Protein AF-X1QL13-F1 (afdb_monomer_lite)

pLDDT: mean 81.96, std 19.19, range [38.44, 97.44]

Secondary structure (DSSP, 8-state):
------S-SSS-GGG----S---SSPPBGGGEEEEEEE-SS-EEEEEEETTTTEEEEEEEHHHHHHHHHTTSSPP-EEPTTS-EE-HHHHHHHHHHHHHTTSSB-

Sequence (105 aa):
MARKGPLYPHVPKSQIKKSEHYSETKPTREDVSVNSWVERDRLGIWITDNRTDKTIIEWWDGAARQMFDDGFFKEATFTRSGELGGAPFIDSVLDYAEENGFLAK

Foldseek 3Di:
DDDPDPPDPQDPPVQQDDDPDDPPAQAALVQKDWWWADDPQKIKIFIARNVVRDTLGMDMRPRVVVCVVVPLADDFDQDPVRITHDDRRSVSVNVVCCVSVSGPD

Radius of gyration: 14.15 Å; chains: 1; bounding box: 34×46×32 Å

Organism: NCBI:txid412755

Structure (mmCIF, N/CA/C/O backbone):
data_AF-X1QL13-F1
#
_entry.id   AF-X1QL13-F1
#
loop_
_atom_site.group_PDB
_atom_site.id
_atom_site.type_symbol
_atom_site.label_atom_id
_atom_site.label_alt_id
_atom_site.label_comp_id
_atom_site.label_asym_id
_atom_site.label_entity_id
_atom_site.label_seq_id
_atom_site.pdbx_PDB_ins_code
_atom_site.Cartn_x
_atom_site.Cartn_y
_atom_site.Cartn_z
_atom_site.occupancy
_atom_site.B_iso_or_equiv
_atom_site.auth_seq_id
_atom_site.auth_comp_id
_atom_site.auth_asym_id
_atom_site.auth_atom_id
_atom_site.pdbx_PDB_model_num
ATOM 1 N N . MET A 1 1 ? -13.578 -33.489 4.091 1.00 38.44 1 MET A N 1
ATOM 2 C CA . MET A 1 1 ? -13.968 -32.089 3.806 1.00 38.44 1 MET A CA 1
ATOM 3 C C . MET A 1 1 ? -12.701 -31.248 3.826 1.00 38.44 1 MET A C 1
ATOM 5 O O . MET A 1 1 ? -11.933 -31.362 4.774 1.00 38.44 1 MET A O 1
ATOM 9 N N . ALA A 1 2 ? -12.399 -30.561 2.722 1.00 40.41 2 ALA A N 1
ATOM 10 C CA . ALA A 1 2 ? -11.087 -29.973 2.451 1.00 40.41 2 ALA A CA 1
ATOM 11 C C . ALA A 1 2 ? -10.714 -28.893 3.480 1.00 40.41 2 ALA A C 1
ATOM 13 O O . ALA A 1 2 ? -11.501 -27.987 3.754 1.00 40.41 2 ALA A O 1
ATOM 14 N N . ARG A 1 3 ? -9.505 -28.991 4.047 1.00 39.06 3 ARG A N 1
ATOM 15 C CA . ARG A 1 3 ? -8.922 -27.929 4.871 1.00 39.06 3 ARG A CA 1
ATOM 16 C C . ARG A 1 3 ? -8.689 -26.743 3.935 1.00 39.06 3 ARG A C 1
ATOM 18 O O . A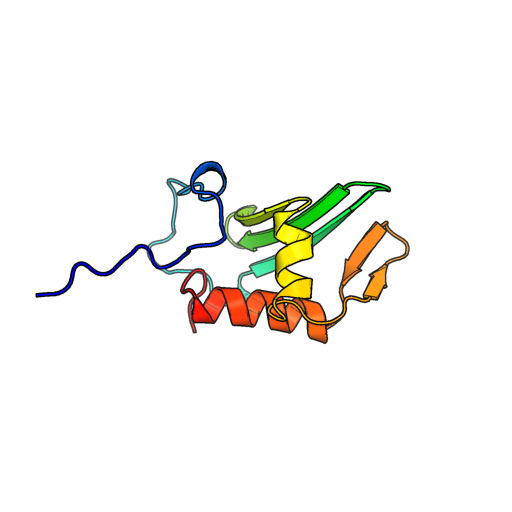RG A 1 3 ? -7.883 -26.868 3.017 1.00 39.06 3 ARG A O 1
ATOM 25 N N . LYS A 1 4 ? -9.414 -25.635 4.123 1.00 43.47 4 LYS A N 1
ATOM 26 C CA . LYS A 1 4 ? -9.118 -24.374 3.430 1.00 43.47 4 LYS A CA 1
ATOM 27 C C . LYS A 1 4 ? -7.664 -24.027 3.754 1.00 43.47 4 LYS A C 1
ATOM 29 O O . LYS A 1 4 ? -7.341 -23.772 4.913 1.00 43.47 4 LYS A O 1
ATOM 34 N N . GLY A 1 5 ? -6.786 -24.132 2.758 1.00 39.97 5 GLY A N 1
ATOM 35 C CA . GLY A 1 5 ? -5.409 -23.665 2.877 1.00 39.97 5 GLY A CA 1
ATOM 36 C C . GLY A 1 5 ? -5.392 -22.174 3.230 1.00 39.97 5 GLY A C 1
ATOM 37 O O . GLY A 1 5 ? -6.406 -21.494 3.041 1.00 39.97 5 GLY A O 1
ATOM 38 N N . PRO A 1 6 ? -4.290 -21.653 3.791 1.00 43.56 6 PRO A N 1
ATOM 39 C CA . PRO A 1 6 ? -4.192 -20.230 4.076 1.00 43.56 6 PRO A CA 1
ATOM 40 C C . PRO A 1 6 ? -4.409 -19.431 2.786 1.00 43.56 6 PRO A C 1
ATOM 42 O O . PRO A 1 6 ? -3.848 -19.757 1.745 1.00 43.56 6 PRO A O 1
ATOM 45 N N . LEU A 1 7 ? -5.223 -18.3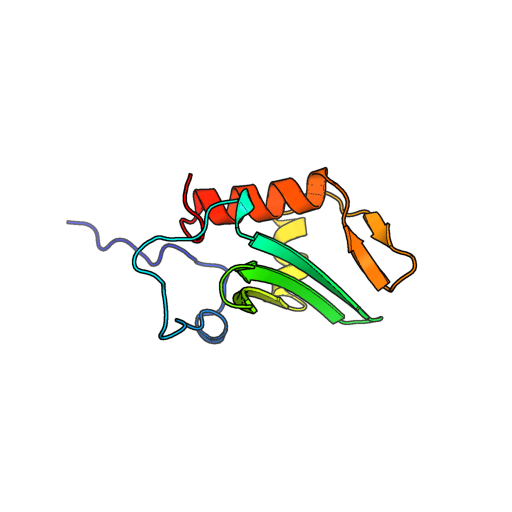83 2.894 1.00 50.31 7 LEU A N 1
ATOM 46 C CA . LEU A 1 7 ? -5.685 -17.508 1.812 1.00 50.31 7 LEU A CA 1
ATOM 47 C C . LEU A 1 7 ? -4.549 -16.670 1.168 1.00 50.31 7 LEU A C 1
ATOM 49 O O . LEU A 1 7 ? -4.817 -15.880 0.279 1.00 50.31 7 LEU A O 1
ATOM 53 N N . TYR A 1 8 ? -3.290 -16.849 1.600 1.00 53.62 8 TYR A N 1
ATOM 54 C CA . TYR A 1 8 ? -2.148 -15.985 1.270 1.00 53.62 8 TYR A CA 1
ATOM 55 C C . TYR A 1 8 ? -0.836 -16.788 1.178 1.00 53.62 8 TYR A C 1
ATOM 57 O O . TYR A 1 8 ? -0.186 -17.008 2.205 1.00 53.62 8 TYR A O 1
ATOM 65 N N . PRO A 1 9 ? -0.439 -17.278 -0.008 1.00 51.25 9 PRO A N 1
ATOM 66 C CA . PRO A 1 9 ? 0.816 -18.010 -0.175 1.00 51.25 9 PRO A CA 1
ATOM 67 C C . PRO A 1 9 ? 2.069 -17.112 -0.259 1.00 51.25 9 PRO A C 1
ATOM 69 O O . PRO A 1 9 ? 3.164 -17.614 -0.022 1.00 51.25 9 PRO A O 1
ATOM 72 N N . HIS A 1 10 ? 1.932 -15.814 -0.553 1.00 52.16 10 HIS A N 1
ATOM 73 C CA . HIS A 1 10 ? 3.050 -14.904 -0.872 1.00 52.16 10 HIS A CA 1
ATOM 74 C C . HIS A 1 10 ? 3.370 -13.849 0.195 1.00 52.16 10 HIS A C 1
ATOM 76 O O . HIS A 1 10 ? 4.463 -13.294 0.184 1.00 52.16 10 HIS A O 1
ATOM 82 N N . VAL A 1 11 ? 2.472 -13.588 1.151 1.00 52.66 11 VAL A N 1
ATOM 83 C CA . VAL A 1 11 ? 2.744 -12.640 2.246 1.00 52.66 11 VAL A CA 1
ATOM 84 C C . VAL A 1 11 ? 3.340 -13.398 3.438 1.00 52.66 11 VAL A C 1
ATOM 86 O O . VAL A 1 11 ? 2.654 -14.248 4.022 1.00 52.66 11 VAL A O 1
ATOM 89 N N . PRO A 1 12 ? 4.595 -13.121 3.847 1.00 53.97 12 PRO A N 1
ATOM 90 C CA . PRO A 1 12 ? 5.177 -13.742 5.027 1.00 53.97 12 PRO A CA 1
ATOM 91 C C . PRO A 1 12 ? 4.299 -13.471 6.250 1.00 53.97 12 PRO A C 1
ATOM 93 O O . PRO A 1 12 ? 3.954 -12.328 6.546 1.00 53.97 12 PRO A O 1
ATOM 96 N N . LYS A 1 13 ? 3.960 -14.520 7.009 1.00 48.78 13 LYS A N 1
ATOM 97 C CA . LYS A 1 13 ? 3.100 -14.416 8.206 1.00 48.78 13 LYS A CA 1
ATOM 98 C C . LYS A 1 13 ? 3.608 -13.406 9.243 1.00 48.78 13 LYS A C 1
ATOM 100 O O . LYS A 1 13 ? 2.815 -12.910 10.032 1.00 48.78 13 LYS A O 1
ATOM 105 N N . SER A 1 14 ? 4.908 -13.106 9.240 1.00 47.84 14 SER A N 1
ATOM 106 C CA . SER A 1 14 ? 5.540 -12.093 10.092 1.00 47.84 14 SER A CA 1
ATOM 107 C C . SER A 1 14 ? 5.102 -10.657 9.782 1.00 47.84 14 SER A C 1
ATOM 109 O O . SER A 1 14 ? 5.245 -9.799 10.648 1.00 47.84 14 SER A O 1
ATOM 111 N N . GLN A 1 15 ? 4.569 -10.393 8.584 1.00 48.16 15 GLN A N 1
ATOM 112 C CA . GLN A 1 15 ? 4.103 -9.066 8.164 1.00 48.16 15 GLN A CA 1
ATOM 113 C C . GLN A 1 15 ? 2.608 -8.839 8.416 1.00 48.16 15 GLN A C 1
ATOM 115 O O . GLN A 1 15 ? 2.134 -7.710 8.364 1.00 48.16 15 GLN A O 1
ATOM 120 N N . ILE A 1 16 ? 1.853 -9.886 8.754 1.00 55.25 16 ILE A N 1
ATOM 121 C CA . ILE A 1 16 ? 0.429 -9.767 9.080 1.00 55.25 16 ILE A CA 1
ATOM 122 C C . ILE A 1 16 ? 0.306 -9.418 10.569 1.00 55.25 16 ILE A C 1
ATOM 124 O O . ILE A 1 16 ? 0.108 -10.291 11.417 1.00 55.25 16 ILE A O 1
ATOM 128 N N . LYS A 1 17 ? 0.440 -8.133 10.912 1.00 47.84 17 LYS A N 1
ATOM 129 C CA . LYS A 1 17 ? 0.138 -7.655 12.268 1.00 47.84 17 LYS A CA 1
ATOM 130 C C . LYS A 1 17 ? -1.374 -7.489 12.423 1.00 47.84 17 LYS A C 1
ATOM 132 O O . LYS A 1 17 ? -1.966 -6.576 11.862 1.00 47.84 17 LYS A O 1
ATOM 137 N N . LYS A 1 18 ? -2.013 -8.353 13.219 1.00 42.97 18 LYS A N 1
ATOM 138 C CA . LYS A 1 18 ? -3.371 -8.082 13.717 1.00 42.97 18 LYS A CA 1
ATOM 139 C C . LYS A 1 18 ? -3.293 -6.906 14.693 1.00 42.97 18 LYS A C 1
ATOM 141 O O . LYS A 1 18 ? -2.748 -7.065 15.780 1.00 42.97 18 LYS A O 1
ATOM 146 N N . SER A 1 19 ? -3.802 -5.738 14.315 1.00 47.38 19 SER A N 1
ATOM 147 C CA . SER A 1 19 ? -3.933 -4.602 15.228 1.00 47.38 19 SER A CA 1
ATOM 148 C C . SER A 1 19 ? -5.106 -4.836 16.197 1.00 47.38 19 SER A C 1
ATOM 150 O O . SER A 1 19 ? -6.217 -5.157 15.785 1.00 47.38 19 SER A O 1
ATOM 152 N N . GLU A 1 20 ? -4.861 -4.697 17.504 1.00 43.47 20 GLU A N 1
ATOM 153 C CA . GLU A 1 20 ? -5.810 -5.008 18.599 1.00 43.47 20 GLU A CA 1
ATOM 154 C C . GLU A 1 20 ? -6.962 -3.996 18.780 1.00 43.47 20 GLU A C 1
ATOM 156 O O . GLU A 1 20 ? -7.710 -4.066 19.748 1.00 43.47 20 GLU A O 1
ATOM 161 N N . HIS A 1 21 ? -7.161 -3.069 17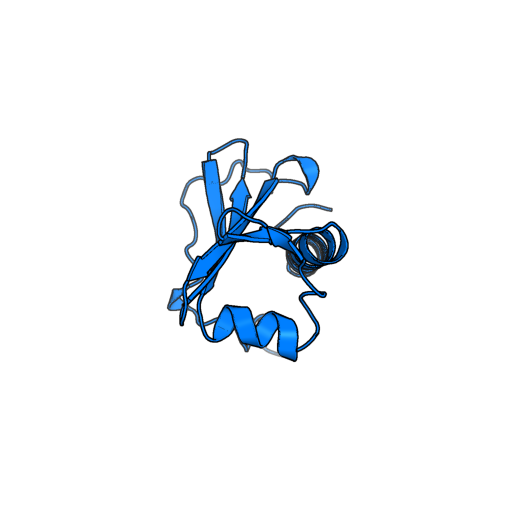.842 1.00 45.47 21 HIS A N 1
ATOM 162 C CA . HIS A 1 21 ? -8.273 -2.116 17.888 1.00 45.47 21 HIS A CA 1
ATOM 163 C C . HIS A 1 21 ? -8.848 -1.923 16.487 1.00 45.47 21 HIS A C 1
ATOM 165 O O . HIS A 1 21 ? -8.637 -0.890 15.856 1.00 45.47 21 HIS A O 1
ATOM 171 N N . TYR A 1 22 ? -9.542 -2.943 15.994 1.00 48.72 22 TYR A N 1
ATOM 172 C CA . TYR A 1 22 ? -10.497 -2.766 14.910 1.00 48.72 22 TYR A CA 1
ATOM 173 C C . TYR A 1 22 ? -11.727 -2.068 15.505 1.00 48.72 22 TYR A C 1
ATOM 175 O O . TYR A 1 22 ? -12.306 -2.578 16.465 1.00 48.72 22 TYR A O 1
ATOM 183 N N . SER A 1 23 ? -12.158 -0.931 14.950 1.00 52.66 23 SER A N 1
ATOM 184 C CA . SER A 1 23 ? -13.591 -0.628 15.002 1.00 52.66 23 SER A CA 1
ATOM 185 C C . SER A 1 23 ? -14.322 -1.855 14.449 1.00 52.66 23 SER A C 1
ATOM 187 O O . SER A 1 23 ? -13.832 -2.460 13.495 1.00 52.66 23 SER A O 1
ATOM 189 N N . GLU A 1 24 ? -15.456 -2.255 15.028 1.00 59.53 24 GLU A N 1
ATOM 190 C CA . GLU A 1 24 ? -16.170 -3.483 14.619 1.00 59.53 24 GLU A CA 1
ATOM 191 C C . GLU A 1 24 ? -16.466 -3.540 13.104 1.00 59.53 24 GLU A C 1
ATOM 193 O O . GLU A 1 24 ? -16.631 -4.617 12.532 1.00 59.53 24 GLU A O 1
ATOM 198 N N . THR A 1 25 ? -16.456 -2.386 12.435 1.00 76.06 25 THR A N 1
ATOM 199 C CA . THR A 1 25 ? -16.529 -2.221 10.986 1.00 76.06 25 THR A CA 1
ATOM 200 C C . THR A 1 25 ? -15.154 -2.039 10.334 1.00 76.06 25 THR A C 1
ATOM 202 O O . THR A 1 25 ? -14.382 -1.136 10.681 1.00 76.06 25 THR A O 1
ATOM 205 N N . LYS A 1 26 ? -14.868 -2.881 9.330 1.00 85.38 26 LYS A N 1
ATOM 206 C CA . LYS A 1 26 ? -13.716 -2.717 8.429 1.00 85.38 26 LYS A CA 1
ATOM 207 C C . LYS A 1 26 ? -13.781 -1.350 7.730 1.00 85.38 26 LYS A C 1
ATOM 209 O O . LYS A 1 26 ? -14.884 -0.955 7.352 1.00 85.38 26 LYS A O 1
ATOM 214 N N . PRO A 1 27 ? -12.648 -0.646 7.559 1.00 92.00 27 PRO A N 1
ATOM 215 C CA . PRO A 1 27 ? -12.624 0.594 6.790 1.00 92.00 27 PRO A CA 1
ATOM 216 C C . PRO A 1 27 ? -13.011 0.330 5.334 1.00 92.00 27 PRO A C 1
ATOM 218 O O . PRO A 1 27 ? -12.693 -0.726 4.779 1.00 92.00 27 PRO A O 1
ATOM 221 N N . THR A 1 28 ? -13.704 1.286 4.728 1.00 94.19 28 THR A N 1
ATOM 222 C CA . THR A 1 28 ? -13.979 1.311 3.288 1.00 94.19 28 THR A CA 1
ATOM 223 C C . THR A 1 28 ? -12.813 1.954 2.536 1.00 94.19 28 THR A C 1
ATOM 225 O O . THR A 1 28 ? -11.892 2.503 3.143 1.00 94.19 28 THR A O 1
ATOM 228 N N . ARG A 1 29 ? -12.858 1.926 1.202 1.00 94.88 29 ARG A N 1
ATOM 229 C CA . ARG A 1 29 ? -11.895 2.622 0.335 1.00 94.88 29 ARG A CA 1
ATOM 230 C C . ARG A 1 29 ? -11.754 4.116 0.652 1.00 94.88 29 ARG A C 1
ATOM 232 O O . ARG A 1 29 ? -10.667 4.667 0.524 1.00 94.88 29 ARG A O 1
ATOM 239 N N . GLU A 1 30 ? -12.843 4.760 1.060 1.00 94.38 30 GLU A N 1
ATOM 240 C CA . GLU A 1 30 ? -12.880 6.195 1.368 1.00 94.38 30 GLU A CA 1
ATOM 241 C C . GLU A 1 30 ? -12.263 6.515 2.739 1.00 94.38 30 GLU A C 1
ATOM 243 O O . GLU A 1 30 ? -11.805 7.631 2.980 1.00 94.38 30 GLU A O 1
ATOM 248 N N . ASP A 1 31 ? -12.198 5.519 3.626 1.00 94.25 31 ASP A N 1
ATOM 249 C CA . ASP A 1 31 ? -11.647 5.655 4.974 1.00 94.25 31 ASP A CA 1
ATOM 250 C C . ASP A 1 31 ? -10.123 5.478 5.019 1.00 94.25 31 ASP A C 1
ATOM 252 O O . ASP A 1 31 ? -9.537 5.538 6.101 1.00 94.25 31 ASP A O 1
ATOM 256 N N . VAL A 1 32 ? -9.462 5.218 3.886 1.00 96.25 32 VAL A N 1
ATOM 257 C CA . VAL A 1 32 ? -8.045 4.835 3.863 1.00 96.25 32 VAL A CA 1
ATOM 258 C C . VAL A 1 32 ? -7.197 5.661 2.910 1.00 96.25 32 VAL A C 1
ATOM 260 O O . VAL A 1 32 ? -7.687 6.283 1.973 1.00 96.25 32 VAL A O 1
ATOM 263 N N . SER A 1 33 ? -5.888 5.631 3.146 1.00 96.50 33 SER A N 1
ATOM 264 C CA . SER A 1 33 ? -4.884 6.220 2.263 1.00 96.50 33 SER A CA 1
ATOM 265 C C . SER A 1 33 ? -3.829 5.187 1.885 1.00 96.50 33 SER A C 1
ATOM 267 O O . SER A 1 33 ? -3.298 4.489 2.754 1.00 96.50 33 SER A O 1
ATOM 269 N N . VAL A 1 34 ? -3.493 5.116 0.595 1.00 96.38 34 VAL A N 1
ATOM 270 C CA . VAL A 1 34 ? -2.324 4.372 0.107 1.00 96.38 34 VAL A CA 1
ATOM 271 C C . VAL A 1 34 ? -1.104 5.271 0.231 1.00 96.38 34 VAL A C 1
ATOM 273 O O . VAL A 1 34 ? -1.068 6.361 -0.332 1.00 96.38 34 VAL A O 1
ATOM 276 N N . ASN A 1 35 ? -0.103 4.793 0.953 1.00 95.81 35 ASN A N 1
ATOM 277 C CA . ASN A 1 35 ? 1.161 5.476 1.160 1.00 95.81 35 ASN A CA 1
ATOM 278 C C . ASN A 1 35 ? 2.296 4.612 0.629 1.00 95.81 35 ASN A C 1
ATOM 280 O O . ASN A 1 35 ? 2.188 3.385 0.531 1.00 95.81 35 ASN A O 1
ATOM 284 N N . SER A 1 36 ? 3.402 5.255 0.291 1.00 95.06 36 SER A N 1
ATOM 285 C CA . SER A 1 36 ? 4.576 4.554 -0.189 1.00 95.06 36 SER A CA 1
ATOM 286 C C . SER A 1 36 ? 5.841 5.330 0.123 1.00 95.06 36 SER A C 1
ATOM 288 O O . SER A 1 36 ? 5.814 6.521 0.422 1.00 95.06 36 SER A O 1
ATOM 290 N N . TRP A 1 37 ? 6.964 4.634 0.049 1.00 92.50 37 TRP A N 1
ATOM 291 C CA . TRP A 1 37 ? 8.274 5.219 0.248 1.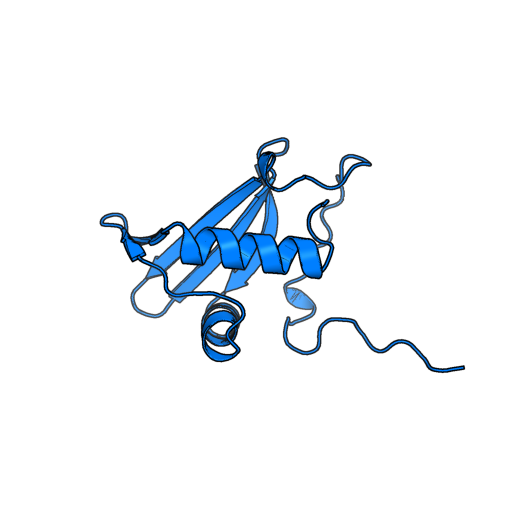00 92.50 37 TRP A CA 1
ATOM 292 C C . TRP A 1 37 ? 9.300 4.483 -0.591 1.00 92.50 37 TRP A C 1
ATOM 294 O O . TRP A 1 37 ? 9.338 3.248 -0.591 1.00 92.50 37 TRP A O 1
ATOM 304 N N . VAL A 1 38 ? 10.127 5.239 -1.306 1.00 91.75 38 VAL A N 1
ATOM 305 C CA . VAL A 1 38 ? 11.172 4.678 -2.152 1.00 91.75 38 VAL A CA 1
ATOM 306 C C . VAL A 1 38 ? 12.523 5.262 -1.781 1.00 91.75 38 VAL A C 1
ATOM 308 O O . VAL A 1 38 ? 12.754 6.466 -1.861 1.00 91.75 38 VAL A O 1
ATOM 311 N N . GLU A 1 39 ? 13.448 4.365 -1.469 1.00 87.44 39 GLU A N 1
ATOM 312 C CA . GLU A 1 39 ? 14.876 4.646 -1.417 1.00 87.44 39 GLU A CA 1
ATOM 313 C C . GLU A 1 39 ? 15.609 3.788 -2.450 1.00 87.44 39 GLU A C 1
ATOM 315 O O . GLU A 1 39 ? 15.030 2.921 -3.103 1.00 87.44 39 GLU A O 1
ATOM 320 N N . ARG A 1 40 ? 16.911 4.038 -2.626 1.00 82.88 40 ARG A N 1
ATOM 321 C CA . ARG A 1 40 ? 17.721 3.465 -3.714 1.00 82.88 40 ARG A CA 1
ATOM 322 C C . ARG A 1 40 ? 17.570 1.946 -3.871 1.00 82.88 40 ARG A C 1
ATOM 324 O O . ARG A 1 40 ? 17.586 1.442 -4.989 1.00 82.88 40 ARG A O 1
ATOM 331 N N . ASP A 1 41 ? 17.457 1.225 -2.765 1.00 86.94 41 ASP A N 1
ATOM 332 C CA . ASP A 1 41 ? 17.330 -0.230 -2.692 1.00 86.94 41 ASP A CA 1
ATOM 333 C C . ASP A 1 41 ? 16.057 -0.691 -1.968 1.00 86.94 41 ASP A C 1
ATOM 335 O O . ASP A 1 41 ? 15.734 -1.885 -1.997 1.00 86.94 41 ASP A O 1
ATOM 339 N N . ARG A 1 42 ? 15.283 0.237 -1.398 1.00 88.25 42 ARG A N 1
ATOM 340 C CA . ARG A 1 42 ? 14.126 -0.076 -0.557 1.00 88.25 42 ARG A CA 1
ATOM 341 C C . ARG A 1 42 ? 12.827 0.443 -1.137 1.00 88.25 42 ARG A C 1
ATOM 343 O O . ARG A 1 42 ? 12.776 1.505 -1.750 1.00 88.25 42 ARG A O 1
ATOM 350 N N . LEU A 1 43 ? 11.771 -0.326 -0.916 1.00 92.94 43 LEU A N 1
ATOM 351 C CA . LEU A 1 43 ? 10.430 0.011 -1.374 1.00 92.94 43 LEU A CA 1
ATOM 352 C C . LEU A 1 43 ? 9.428 -0.358 -0.287 1.00 92.94 43 LEU A C 1
ATOM 354 O O . LEU A 1 43 ? 9.345 -1.520 0.092 1.00 92.94 43 LEU A O 1
ATOM 358 N N . GLY A 1 44 ? 8.670 0.614 0.200 1.00 94.25 44 GLY A N 1
ATOM 359 C CA . GLY A 1 44 ? 7.553 0.405 1.113 1.00 94.25 44 GLY A CA 1
ATOM 360 C C . GLY A 1 44 ? 6.249 0.842 0.464 1.00 94.25 44 GLY A C 1
ATOM 361 O O . GLY A 1 44 ? 6.205 1.892 -0.174 1.00 94.25 44 GLY A O 1
ATOM 362 N N . ILE A 1 45 ? 5.196 0.047 0.625 1.00 96.00 45 ILE A N 1
ATOM 363 C CA . ILE A 1 45 ? 3.819 0.389 0.247 1.00 96.00 45 ILE A CA 1
ATOM 364 C C . ILE A 1 45 ? 2.918 -0.055 1.389 1.00 96.00 45 ILE A C 1
ATOM 366 O O . ILE A 1 45 ? 3.042 -1.184 1.855 1.00 96.00 45 ILE A O 1
ATOM 370 N N . TRP A 1 46 ? 2.012 0.795 1.852 1.00 96.69 46 TRP A N 1
ATOM 371 C CA . TRP A 1 46 ? 1.083 0.432 2.918 1.00 96.69 46 TRP A CA 1
ATOM 372 C C . TRP A 1 46 ? -0.234 1.188 2.819 1.00 96.69 46 TRP A C 1
ATOM 374 O O . TRP A 1 46 ? -0.333 2.229 2.172 1.00 96.69 46 TRP A O 1
ATOM 384 N N . ILE A 1 47 ? -1.254 0.646 3.479 1.00 95.94 47 ILE A N 1
ATOM 385 C CA . ILE A 1 47 ? -2.574 1.265 3.596 1.00 95.94 47 ILE A CA 1
ATOM 386 C C . ILE A 1 47 ? -2.778 1.700 5.042 1.00 95.94 47 ILE A C 1
ATOM 388 O O . ILE A 1 47 ? -2.628 0.887 5.958 1.00 95.94 47 ILE A O 1
ATOM 392 N N . THR A 1 48 ? -3.152 2.959 5.236 1.00 95.62 48 THR A N 1
ATOM 393 C CA . THR A 1 48 ? -3.461 3.544 6.546 1.00 95.62 48 THR A CA 1
ATOM 394 C C . THR A 1 48 ? -4.962 3.772 6.673 1.00 95.62 48 THR A C 1
ATOM 396 O O . THR A 1 48 ? -5.560 4.347 5.769 1.00 95.62 48 THR A O 1
ATOM 399 N N . ASP A 1 49 ? -5.567 3.349 7.785 1.00 94.19 49 ASP A N 1
ATOM 400 C CA . ASP A 1 49 ? -6.926 3.745 8.172 1.00 94.19 49 ASP A CA 1
ATOM 401 C C . ASP A 1 49 ? -6.905 5.188 8.688 1.00 94.19 49 ASP A C 1
ATOM 403 O O . ASP A 1 49 ? -6.364 5.448 9.762 1.00 94.19 49 ASP A O 1
ATOM 407 N N . ASN A 1 50 ? -7.514 6.116 7.952 1.00 93.31 50 ASN A N 1
ATOM 408 C CA . ASN A 1 50 ? -7.541 7.545 8.277 1.00 93.31 50 ASN A CA 1
ATOM 409 C C . ASN A 1 50 ? -8.369 7.847 9.537 1.00 93.31 50 ASN A C 1
ATOM 411 O O . ASN A 1 50 ? -8.265 8.929 10.107 1.00 93.31 50 ASN A O 1
ATOM 415 N N . ARG A 1 51 ? -9.207 6.905 9.990 1.00 91.75 51 ARG A N 1
ATOM 416 C CA . ARG A 1 51 ? -10.015 7.054 11.210 1.00 91.75 51 ARG A CA 1
ATOM 417 C C . ARG A 1 51 ? -9.204 6.762 12.468 1.00 91.75 51 ARG A C 1
ATOM 419 O O . ARG A 1 51 ? -9.574 7.208 13.551 1.00 91.75 51 ARG A O 1
ATOM 426 N N . THR A 1 52 ? -8.147 5.956 12.344 1.00 88.94 52 THR A N 1
ATOM 427 C CA . THR A 1 52 ? -7.348 5.493 13.491 1.00 88.94 52 THR A CA 1
ATOM 428 C C . THR A 1 52 ? -5.851 5.762 13.364 1.00 88.94 52 THR A C 1
ATOM 430 O O . THR A 1 52 ? -5.117 5.464 14.305 1.00 88.94 52 THR A O 1
ATOM 433 N N . ASP A 1 53 ? -5.403 6.296 12.225 1.00 90.69 53 ASP A N 1
ATOM 434 C CA . ASP A 1 53 ? -4.000 6.482 11.836 1.00 90.69 53 ASP A CA 1
ATOM 435 C C . ASP A 1 53 ? -3.162 5.193 11.906 1.00 90.69 53 ASP A C 1
ATOM 437 O O . ASP A 1 53 ? -1.947 5.214 12.111 1.00 90.69 53 ASP A O 1
ATOM 441 N N . LYS A 1 54 ? -3.806 4.029 11.751 1.00 89.38 54 LYS A N 1
ATOM 442 C CA . LYS A 1 54 ? -3.141 2.723 11.835 1.00 89.38 54 LYS A CA 1
ATOM 443 C C . LYS A 1 54 ? -2.937 2.102 10.470 1.00 89.38 54 LYS A C 1
ATOM 445 O O . LYS A 1 54 ? -3.846 2.061 9.646 1.00 89.38 54 LYS A O 1
ATOM 450 N N . THR A 1 55 ? -1.765 1.508 10.286 1.00 92.50 55 THR A N 1
ATOM 451 C CA . THR A 1 55 ? -1.481 0.658 9.133 1.00 92.50 55 THR A CA 1
ATOM 452 C C . THR A 1 55 ? -2.333 -0.609 9.181 1.00 92.50 55 THR A C 1
ATOM 454 O O . THR A 1 55 ? -2.300 -1.358 10.160 1.00 92.50 55 THR A O 1
ATOM 457 N N . ILE A 1 56 ? -3.089 -0.850 8.112 1.00 90.44 56 ILE A N 1
ATOM 458 C CA . ILE A 1 56 ? -3.930 -2.038 7.924 1.00 90.44 56 ILE A CA 1
ATOM 459 C C . ILE A 1 56 ? -3.094 -3.181 7.348 1.00 90.44 56 ILE A C 1
ATOM 461 O O . ILE A 1 56 ? -3.174 -4.319 7.810 1.00 90.44 56 ILE A O 1
ATOM 465 N N . ILE A 1 57 ? -2.304 -2.868 6.322 1.00 91.94 57 ILE A N 1
ATOM 466 C CA . ILE A 1 57 ? -1.438 -3.802 5.608 1.00 91.94 57 ILE A CA 1
ATOM 467 C C . ILE A 1 57 ? -0.256 -3.046 5.007 1.00 91.94 57 ILE A C 1
ATOM 469 O O . ILE A 1 57 ? -0.392 -1.888 4.612 1.00 91.94 57 ILE A O 1
ATOM 473 N N . GLU A 1 58 ? 0.896 -3.706 4.948 1.00 94.88 58 GLU A N 1
ATOM 474 C CA . GLU A 1 58 ? 2.132 -3.165 4.396 1.00 94.88 58 GLU A CA 1
ATOM 475 C C . GLU A 1 58 ? 2.914 -4.235 3.629 1.00 94.88 58 GLU A C 1
ATOM 477 O O . GLU A 1 58 ? 2.923 -5.412 3.997 1.00 94.88 58 GLU A O 1
ATOM 482 N N . TRP A 1 59 ? 3.604 -3.799 2.581 1.00 95.38 59 TRP A N 1
ATOM 483 C CA . TRP A 1 59 ? 4.530 -4.582 1.779 1.00 95.38 59 TRP A CA 1
ATOM 484 C C . TRP A 1 59 ? 5.860 -3.852 1.719 1.00 95.38 59 TRP A C 1
ATOM 486 O O . TRP A 1 59 ? 5.917 -2.655 1.434 1.00 95.38 59 TRP A O 1
ATOM 496 N N . TRP A 1 60 ? 6.934 -4.600 1.949 1.00 93.06 60 TRP A N 1
ATOM 497 C CA . TRP A 1 60 ? 8.289 -4.069 1.938 1.00 93.06 60 TRP A CA 1
ATOM 498 C C . TRP A 1 60 ? 9.177 -4.844 0.971 1.00 93.06 60 TRP A C 1
ATOM 500 O O . TRP A 1 60 ? 9.047 -6.057 0.797 1.00 93.06 60 TRP A O 1
ATOM 510 N N . ASP A 1 61 ? 10.103 -4.119 0.364 1.00 93.12 61 ASP A N 1
ATOM 511 C CA . ASP A 1 61 ? 11.232 -4.580 -0.423 1.00 93.12 61 ASP A CA 1
ATOM 512 C C . ASP A 1 61 ? 10.858 -5.640 -1.468 1.00 93.12 61 ASP A C 1
ATOM 514 O O . ASP A 1 61 ? 10.296 -5.306 -2.512 1.00 93.12 61 ASP A O 1
ATOM 518 N N . GLY A 1 62 ? 11.207 -6.906 -1.236 1.00 92.44 62 GLY A N 1
ATOM 519 C CA . GLY A 1 62 ? 10.919 -7.998 -2.168 1.00 92.44 62 GLY A CA 1
ATOM 520 C C . GLY A 1 62 ? 9.422 -8.261 -2.327 1.00 92.44 62 GLY A C 1
ATOM 521 O O . GLY A 1 62 ? 8.963 -8.457 -3.447 1.00 92.44 62 GLY A O 1
ATOM 522 N N . ALA A 1 63 ? 8.653 -8.187 -1.236 1.00 92.25 63 ALA A N 1
ATOM 523 C CA . ALA A 1 63 ? 7.208 -8.395 -1.283 1.00 92.25 63 ALA A CA 1
ATOM 524 C C . ALA A 1 63 ? 6.520 -7.275 -2.069 1.00 92.25 63 ALA A C 1
ATOM 526 O O . ALA A 1 63 ? 5.645 -7.548 -2.880 1.00 92.25 63 ALA A O 1
ATOM 527 N N . ALA A 1 64 ? 6.953 -6.023 -1.881 1.00 92.62 64 ALA A N 1
ATOM 528 C CA . ALA A 1 64 ? 6.412 -4.895 -2.632 1.00 92.62 64 ALA A CA 1
ATOM 529 C C . ALA A 1 64 ? 6.697 -5.026 -4.136 1.00 92.62 64 ALA A C 1
ATOM 531 O O . ALA A 1 64 ? 5.794 -4.825 -4.939 1.00 92.62 64 ALA A O 1
ATOM 532 N N . ARG A 1 65 ? 7.921 -5.422 -4.518 1.00 92.38 65 ARG A N 1
ATOM 533 C CA . ARG A 1 65 ? 8.286 -5.672 -5.926 1.00 92.38 65 ARG A CA 1
ATOM 534 C C . ARG A 1 65 ? 7.469 -6.810 -6.535 1.00 92.38 65 ARG A C 1
ATOM 536 O O . ARG A 1 65 ? 6.929 -6.649 -7.622 1.00 92.38 65 ARG A O 1
ATOM 543 N N . GLN A 1 66 ? 7.299 -7.900 -5.790 1.00 93.25 66 GLN A N 1
ATOM 544 C CA . GLN A 1 66 ? 6.518 -9.047 -6.240 1.00 93.25 66 GLN A CA 1
ATOM 545 C C . GLN A 1 66 ? 5.049 -8.693 -6.517 1.00 93.25 66 GLN A C 1
ATOM 547 O O . GLN A 1 66 ? 4.471 -9.230 -7.451 1.00 93.25 66 GLN A O 1
ATOM 552 N N . MET A 1 67 ? 4.451 -7.748 -5.783 1.00 94.38 67 MET A N 1
ATOM 553 C CA . MET A 1 67 ? 3.084 -7.297 -6.077 1.00 94.38 67 MET A CA 1
ATOM 554 C C . MET A 1 67 ? 2.950 -6.655 -7.468 1.00 94.38 67 MET A C 1
ATOM 556 O O . MET A 1 67 ? 1.897 -6.791 -8.091 1.00 94.38 67 MET A O 1
ATOM 560 N N . PHE A 1 68 ? 3.991 -5.983 -7.971 1.00 94.12 68 PHE A N 1
ATOM 561 C CA . PHE A 1 68 ? 4.013 -5.483 -9.351 1.00 94.12 68 PHE A CA 1
ATOM 562 C C . PHE A 1 68 ? 4.281 -6.612 -10.351 1.00 94.12 68 PHE A C 1
ATOM 564 O O . PHE A 1 68 ? 3.585 -6.698 -11.360 1.00 94.12 68 PHE A O 1
ATOM 571 N N . ASP A 1 69 ? 5.244 -7.494 -10.062 1.00 94.44 69 ASP A N 1
ATOM 572 C CA . ASP A 1 69 ? 5.616 -8.608 -10.951 1.00 94.44 69 ASP A CA 1
ATOM 573 C C . ASP A 1 69 ? 4.458 -9.597 -11.163 1.00 94.44 69 ASP A C 1
ATOM 575 O O . ASP A 1 69 ? 4.220 -10.058 -12.280 1.00 94.44 69 ASP A O 1
ATOM 579 N N . ASP A 1 70 ? 3.699 -9.878 -10.102 1.00 93.44 70 ASP A N 1
ATOM 580 C CA . ASP A 1 70 ? 2.517 -10.742 -10.133 1.00 93.44 70 ASP A CA 1
ATOM 581 C C . ASP A 1 70 ? 1.294 -10.040 -10.768 1.00 93.44 70 ASP A C 1
ATOM 583 O O . ASP A 1 70 ? 0.255 -10.665 -10.983 1.00 93.44 70 ASP A O 1
ATOM 587 N N . GLY A 1 71 ? 1.400 -8.743 -11.085 1.00 93.25 71 GLY A N 1
ATOM 588 C CA . GLY A 1 71 ? 0.356 -7.958 -11.747 1.00 93.25 71 GLY A CA 1
ATOM 589 C C . GLY A 1 71 ? -0.770 -7.472 -10.831 1.00 93.25 71 GLY A C 1
ATOM 590 O O . GLY A 1 71 ? -1.781 -6.975 -11.329 1.00 93.25 71 GLY A O 1
ATOM 591 N N . PHE A 1 72 ? -0.615 -7.591 -9.508 1.00 94.81 72 PHE A N 1
ATOM 592 C CA . PHE A 1 72 ? -1.583 -7.059 -8.547 1.00 94.81 72 PHE A CA 1
ATOM 593 C C . PHE A 1 72 ? -1.519 -5.534 -8.466 1.00 94.81 72 PHE A C 1
ATOM 595 O O . PHE A 1 72 ? -2.558 -4.883 -8.427 1.00 94.81 72 PHE A O 1
ATOM 602 N N . PHE A 1 73 ? -0.313 -4.959 -8.449 1.00 96.00 73 PHE A N 1
ATOM 603 C CA . PHE A 1 73 ? -0.112 -3.512 -8.467 1.00 96.00 73 PHE A CA 1
ATOM 604 C C . PHE A 1 73 ? 0.177 -3.034 -9.888 1.00 96.00 73 PHE A C 1
ATOM 606 O O . PHE A 1 73 ? 1.067 -3.542 -10.570 1.00 96.00 73 PHE A O 1
ATOM 613 N N . LYS A 1 74 ? -0.585 -2.036 -10.336 1.00 95.75 74 LYS A N 1
ATOM 614 C CA . LYS A 1 74 ? -0.389 -1.372 -11.629 1.00 95.75 74 LYS A CA 1
ATOM 615 C C . LYS A 1 74 ? 0.763 -0.374 -11.559 1.00 95.75 74 LYS A C 1
ATOM 617 O O . LYS A 1 74 ? 1.229 -0.016 -10.480 1.00 95.75 74 LYS A O 1
ATOM 622 N N . GLU A 1 75 ? 1.193 0.094 -12.729 1.00 92.19 75 GLU A N 1
ATOM 623 C CA . GLU A 1 75 ? 2.255 1.091 -12.868 1.00 92.19 75 GLU A CA 1
ATOM 624 C C . GLU A 1 75 ? 2.016 2.311 -11.967 1.00 92.19 75 GLU A C 1
ATOM 626 O O . GLU A 1 75 ? 0.924 2.888 -11.939 1.00 92.19 75 GLU A O 1
ATOM 631 N N . ALA A 1 76 ? 3.065 2.691 -11.240 1.00 91.75 76 ALA A N 1
ATOM 632 C CA . ALA A 1 76 ? 3.060 3.831 -10.345 1.00 91.75 76 ALA A CA 1
ATOM 633 C C . ALA A 1 76 ? 3.854 4.998 -10.931 1.00 91.75 76 ALA A C 1
ATOM 635 O O . ALA A 1 76 ? 4.920 4.828 -11.525 1.00 91.75 76 ALA A O 1
ATOM 636 N N . THR A 1 77 ? 3.366 6.207 -10.683 1.00 91.56 77 THR A N 1
ATOM 637 C CA . THR A 1 77 ? 4.083 7.441 -10.988 1.00 91.56 77 THR A CA 1
ATOM 638 C C . THR A 1 77 ? 4.991 7.796 -9.819 1.00 91.56 77 THR A C 1
ATOM 640 O O . THR A 1 77 ? 4.521 7.936 -8.690 1.00 91.56 77 THR A O 1
ATOM 643 N N . PHE A 1 78 ? 6.277 8.017 -10.087 1.00 85.88 78 PHE A N 1
ATOM 644 C CA . PHE A 1 78 ? 7.200 8.561 -9.093 1.00 85.88 78 PHE A CA 1
ATOM 645 C C . PHE A 1 78 ? 6.929 10.045 -8.839 1.00 85.88 78 PHE A C 1
ATOM 647 O O . PHE A 1 78 ? 6.967 10.870 -9.758 1.00 85.88 78 PHE A O 1
ATOM 654 N N . THR A 1 79 ? 6.693 10.399 -7.580 1.00 82.94 79 THR A N 1
ATOM 655 C CA . THR A 1 79 ? 6.589 11.792 -7.151 1.00 82.94 79 THR A CA 1
ATOM 656 C C . THR A 1 79 ? 7.981 12.383 -6.929 1.00 82.94 79 THR A C 1
ATOM 658 O O . THR A 1 79 ? 8.961 11.682 -6.668 1.00 82.94 79 THR A O 1
ATOM 661 N N . ARG A 1 80 ? 8.084 13.716 -6.990 1.00 76.81 80 ARG A N 1
ATOM 662 C CA . ARG A 1 80 ? 9.339 14.432 -6.692 1.00 76.81 80 ARG A CA 1
ATOM 663 C C . ARG A 1 80 ? 9.803 14.264 -5.238 1.00 76.81 80 ARG A C 1
ATOM 665 O O . ARG A 1 80 ? 10.953 14.576 -4.952 1.00 76.81 80 ARG A O 1
ATOM 672 N N . SER A 1 81 ? 8.926 13.787 -4.357 1.00 80.31 81 SER A N 1
ATOM 673 C CA . SER A 1 81 ? 9.186 13.580 -2.931 1.00 80.31 81 SER A CA 1
ATOM 674 C C . SER A 1 81 ? 9.731 12.184 -2.604 1.00 80.31 81 SER A C 1
ATOM 676 O O . SER A 1 81 ? 10.011 11.916 -1.442 1.00 80.31 81 SER A O 1
ATOM 678 N N . GLY A 1 82 ? 9.913 11.307 -3.601 1.00 83.38 82 GLY A N 1
ATOM 679 C CA . GLY A 1 82 ? 10.418 9.944 -3.379 1.00 83.38 82 GLY A CA 1
ATOM 680 C C . GLY A 1 82 ? 9.332 8.927 -3.020 1.00 83.38 82 GLY A C 1
ATOM 681 O O . GLY A 1 82 ? 9.602 7.948 -2.329 1.00 83.38 82 GLY A O 1
ATOM 682 N N . GLU A 1 83 ? 8.106 9.147 -3.491 1.00 90.75 83 GLU A N 1
ATOM 683 C CA . GLU A 1 83 ? 6.957 8.273 -3.243 1.00 90.75 83 GLU A CA 1
ATOM 684 C C . GLU A 1 83 ? 6.408 7.737 -4.573 1.00 90.75 83 GLU A C 1
ATO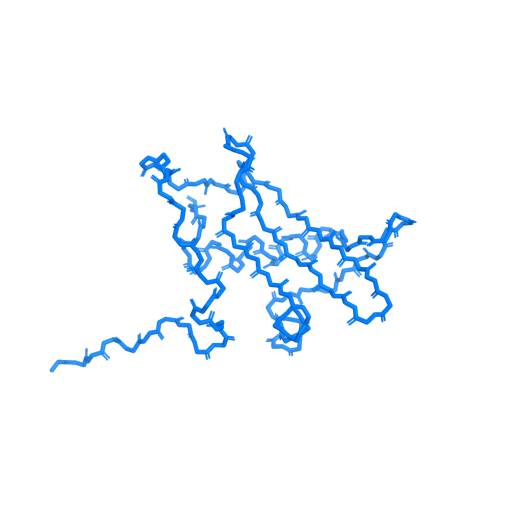M 686 O O . GLU A 1 83 ? 6.559 8.353 -5.632 1.00 90.75 83 GLU A O 1
ATOM 691 N N . LEU A 1 84 ? 5.743 6.590 -4.512 1.00 92.38 84 LEU A N 1
ATOM 692 C CA . LEU A 1 84 ? 4.889 6.052 -5.564 1.00 92.38 84 LEU A CA 1
ATOM 693 C C . LEU A 1 84 ? 3.456 6.573 -5.414 1.00 92.38 84 LEU A C 1
ATOM 695 O O . LEU A 1 84 ? 2.853 6.483 -4.343 1.00 92.38 84 LEU A O 1
ATOM 699 N N . GLY A 1 85 ? 2.890 7.058 -6.513 1.00 91.00 85 GLY A N 1
ATOM 700 C CA . GLY A 1 85 ? 1.501 7.494 -6.590 1.00 91.00 85 GLY A CA 1
ATOM 701 C C . GLY A 1 85 ? 0.886 7.220 -7.960 1.00 91.00 85 GLY A C 1
ATOM 702 O O . GLY A 1 85 ? 1.353 6.373 -8.717 1.00 91.00 85 GLY A O 1
ATOM 703 N N . GLY A 1 86 ? -0.162 7.971 -8.291 1.00 93.94 86 GLY A N 1
ATOM 704 C CA . GLY A 1 86 ? -0.916 7.811 -9.534 1.00 93.94 86 GLY A CA 1
ATOM 705 C C . GLY A 1 86 ? -2.156 6.938 -9.352 1.00 93.94 86 GLY A C 1
ATOM 706 O O . GLY A 1 86 ? -2.128 5.930 -8.648 1.00 93.94 86 GLY A O 1
ATOM 707 N N . ALA A 1 87 ? -3.253 7.343 -9.997 1.00 94.44 87 ALA A N 1
ATOM 708 C CA . ALA A 1 87 ? -4.551 6.686 -9.852 1.00 94.44 87 ALA A CA 1
ATOM 709 C C . ALA A 1 87 ? -4.520 5.180 -10.183 1.00 94.44 87 ALA A C 1
ATOM 711 O O . ALA A 1 87 ? -5.023 4.417 -9.369 1.00 94.44 87 ALA A O 1
ATOM 712 N N . PRO A 1 88 ? -3.869 4.705 -11.270 1.00 95.62 88 PRO A N 1
ATOM 713 C CA . PRO A 1 88 ? -3.842 3.272 -11.572 1.00 95.62 88 PRO A CA 1
ATOM 714 C C . PRO A 1 88 ? -3.217 2.430 -10.456 1.00 95.62 88 PRO A C 1
ATOM 716 O O . PRO A 1 88 ? -3.764 1.387 -10.100 1.00 95.62 88 PRO A O 1
ATOM 719 N N . PHE A 1 89 ? -2.096 2.893 -9.897 1.00 96.38 89 PHE A N 1
ATOM 720 C CA . PHE A 1 89 ? -1.418 2.243 -8.782 1.00 96.38 89 PHE A CA 1
ATOM 721 C C . PHE A 1 89 ? -2.286 2.249 -7.523 1.00 96.38 89 PHE A C 1
ATOM 723 O O . PHE A 1 89 ? -2.577 1.180 -6.986 1.00 96.38 89 PHE A O 1
ATOM 730 N N . ILE A 1 90 ? -2.750 3.429 -7.097 1.00 96.56 90 ILE A N 1
ATOM 731 C CA . ILE A 1 90 ? -3.595 3.582 -5.904 1.00 96.56 90 ILE A CA 1
ATOM 732 C C . ILE A 1 90 ? -4.829 2.688 -6.015 1.00 96.56 90 ILE A C 1
ATOM 734 O O . ILE A 1 90 ? -5.127 1.939 -5.086 1.00 96.56 90 ILE A O 1
ATOM 738 N N . ASP A 1 91 ? -5.493 2.700 -7.172 1.00 97.25 91 ASP A N 1
ATOM 739 C CA . ASP A 1 91 ? -6.689 1.903 -7.381 1.00 97.25 91 ASP A CA 1
ATOM 740 C C . ASP A 1 91 ? -6.397 0.410 -7.289 1.00 97.25 91 ASP A C 1
ATOM 742 O O . ASP A 1 91 ? -7.101 -0.299 -6.585 1.00 97.25 91 ASP A O 1
ATOM 746 N N . SER A 1 92 ? -5.317 -0.062 -7.914 1.00 97.44 92 SER A N 1
ATOM 747 C CA . SER A 1 92 ? -4.947 -1.480 -7.864 1.00 97.44 92 SER A CA 1
ATOM 748 C C . SER A 1 92 ? -4.589 -1.978 -6.457 1.00 97.44 92 SER A C 1
ATOM 750 O O . SER A 1 92 ? -4.907 -3.112 -6.103 1.00 97.44 92 SER A O 1
ATOM 752 N N . VAL A 1 93 ? -3.979 -1.127 -5.623 1.00 96.81 93 VAL A N 1
ATOM 753 C CA . VAL A 1 93 ? -3.676 -1.454 -4.220 1.00 96.81 93 VAL A CA 1
ATOM 754 C C . VAL A 1 93 ? -4.967 -1.593 -3.410 1.00 96.81 93 VAL A C 1
ATOM 756 O O . VAL A 1 93 ? -5.104 -2.527 -2.616 1.00 96.81 93 VAL A O 1
ATOM 759 N N . LEU A 1 94 ? -5.920 -0.681 -3.619 1.00 96.50 94 LEU A N 1
ATOM 760 C CA . LEU A 1 94 ? -7.214 -0.691 -2.938 1.00 96.50 94 LEU A CA 1
ATOM 761 C C . LEU A 1 94 ? -8.096 -1.851 -3.413 1.00 96.50 94 LEU A C 1
ATOM 763 O O . LEU A 1 94 ? -8.659 -2.550 -2.575 1.00 96.50 94 LEU A O 1
ATOM 767 N N . ASP A 1 95 ? -8.129 -2.123 -4.719 1.00 96.56 95 ASP A N 1
ATOM 768 C CA . ASP A 1 95 ? -8.840 -3.264 -5.306 1.00 96.56 95 ASP A CA 1
ATOM 769 C C . ASP A 1 95 ? -8.319 -4.579 -4.704 1.00 96.56 95 ASP A C 1
ATOM 771 O O . ASP A 1 95 ? -9.098 -5.392 -4.204 1.00 96.56 95 ASP A O 1
ATOM 775 N N . TYR A 1 96 ? -6.991 -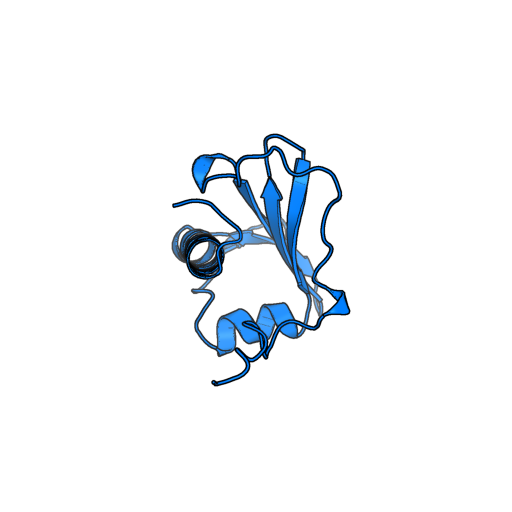4.755 -4.637 1.00 95.06 96 TYR A N 1
ATOM 776 C CA . TYR A 1 96 ? -6.387 -5.908 -3.966 1.00 95.06 96 TYR A CA 1
ATOM 777 C C . TYR A 1 96 ? -6.822 -5.994 -2.496 1.00 95.06 96 TYR A C 1
ATOM 779 O O . TYR A 1 96 ? -7.121 -7.079 -1.986 1.00 95.06 96 TYR A O 1
ATOM 787 N N . ALA A 1 97 ? -6.865 -4.863 -1.790 1.00 93.44 97 ALA A N 1
ATOM 788 C CA . ALA A 1 97 ? -7.234 -4.831 -0.382 1.00 93.44 97 ALA A CA 1
ATOM 789 C C . ALA A 1 97 ? -8.711 -5.201 -0.143 1.00 93.44 97 ALA A C 1
ATOM 791 O O . ALA A 1 97 ? -9.019 -5.922 0.810 1.00 93.44 97 ALA A O 1
ATOM 792 N N . GLU A 1 98 ? -9.614 -4.770 -1.020 1.00 94.38 98 GLU A N 1
ATOM 793 C CA . GLU A 1 98 ? -11.032 -5.141 -1.017 1.00 94.38 98 GLU A CA 1
ATOM 794 C C . GLU A 1 98 ? -11.240 -6.621 -1.374 1.00 94.38 98 GLU A C 1
ATOM 796 O O . GLU A 1 98 ? -11.968 -7.336 -0.680 1.00 94.38 98 GLU A O 1
ATOM 801 N N . GLU A 1 99 ? -10.579 -7.118 -2.425 1.00 93.50 99 GLU A N 1
ATOM 802 C CA . GLU A 1 99 ? -10.685 -8.513 -2.883 1.00 93.50 99 GLU A CA 1
ATOM 803 C C . GLU A 1 99 ? -10.213 -9.516 -1.829 1.00 93.50 99 GLU A C 1
ATOM 805 O O . GLU A 1 99 ? -10.798 -10.590 -1.670 1.00 93.50 99 GLU A O 1
ATOM 810 N N . ASN A 1 100 ? -9.194 -9.139 -1.059 1.00 89.25 100 ASN A N 1
ATOM 811 C CA . ASN A 1 100 ? -8.648 -9.950 0.023 1.00 89.25 100 ASN A CA 1
ATOM 812 C C . ASN A 1 100 ? -9.313 -9.660 1.385 1.00 89.25 100 ASN A C 1
ATOM 814 O O . ASN A 1 100 ? -8.989 -10.276 2.401 1.00 89.25 100 ASN A O 1
ATOM 818 N N . GLY A 1 101 ? -10.297 -8.757 1.427 1.00 89.81 101 GLY A N 1
ATOM 819 C CA . GLY A 1 101 ? -11.105 -8.486 2.614 1.00 89.81 101 GLY A CA 1
ATOM 820 C C . GLY A 1 101 ? -10.374 -7.740 3.731 1.00 89.81 101 GLY A C 1
ATOM 821 O O . GLY A 1 101 ? -10.788 -7.857 4.891 1.00 89.81 101 GLY A O 1
ATOM 822 N N . PHE A 1 102 ? -9.319 -6.992 3.407 1.00 88.12 102 PHE A N 1
ATOM 823 C CA . PHE A 1 102 ? -8.718 -5.999 4.301 1.00 88.12 102 PHE A CA 1
ATOM 824 C C . PHE A 1 102 ? -9.595 -4.745 4.402 1.00 88.12 102 PHE A C 1
ATOM 826 O O . PHE A 1 102 ? -9.699 -4.168 5.482 1.00 88.12 102 PHE A O 1
ATOM 833 N N . LEU A 1 103 ? -10.275 -4.387 3.309 1.00 90.94 103 LEU A N 1
ATOM 834 C CA . LEU A 1 103 ? -11.272 -3.316 3.254 1.00 90.94 103 LEU A CA 1
ATOM 835 C C . LEU A 1 103 ? -12.691 -3.880 3.096 1.00 90.94 103 LEU A C 1
ATOM 837 O O . LEU A 1 103 ? -12.883 -5.031 2.687 1.00 90.94 103 LEU A O 1
ATOM 841 N N . ALA A 1 104 ? -13.685 -3.075 3.463 1.00 90.44 104 ALA A N 1
ATOM 842 C CA . ALA A 1 104 ? -15.078 -3.297 3.094 1.00 90.44 104 ALA A CA 1
ATOM 843 C C . ALA A 1 104 ? -15.332 -2.845 1.645 1.00 90.44 104 ALA A C 1
ATOM 845 O O . ALA A 1 104 ? -14.699 -1.898 1.180 1.00 90.44 104 ALA A O 1
ATOM 846 N N . LYS A 1 105 ? -16.261 -3.534 0.971 1.00 82.38 105 LYS A N 1
ATOM 847 C CA . LYS A 1 105 ? -16.806 -3.149 -0.339 1.00 82.38 105 LYS A CA 1
ATOM 848 C C . LYS A 1 105 ? -18.027 -2.258 -0.179 1.00 82.38 105 LYS A C 1
ATOM 850 O O . LYS A 1 105 ? -18.747 -2.465 0.827 1.00 82.38 105 LYS A O 1
#